Protein AF-A0A9P6SSC7-F1 (afdb_monomer_lite)

Sequence (76 aa):
MAHLAETDPKAGIMFLNGCEFWDTKPKNFEDPWFKSFLKNYRYLSKDELPPGTEFGITYRTISINTPKYLAYLLEK

Secondary structure (DSSP, 8-state):
-HHHHHH-GGG-EEEEEEEEEESS--TT-PPPTTTTTSEEEEEPPGGGSPTT-SEEEEEEEEEE-HHHHHHHHH--

Foldseek 3Di:
DVVCQVPPVLLQKHKDKDKDFDLDDDPDDDDDPCQVVFAPWDWDDPVRDDPSTPTMIITIDMDHPVVSNVVVVVVD

pLDDT: mean 88.68, std 7.17, range [59.88, 95.25]

Radius of gyration: 16.02 Å; chains: 1; bounding box: 38×23×43 Å

Structure (mmCIF, N/CA/C/O backbone):
data_AF-A0A9P6SSC7-F1
#
_entry.id   AF-A0A9P6SSC7-F1
#
loop_
_atom_site.group_PDB
_atom_site.id
_atom_site.type_symbol
_atom_site.label_atom_id
_atom_site.label_alt_id
_atom_site.label_comp_id
_atom_site.label_asym_id
_atom_site.label_entity_id
_atom_site.label_seq_id
_atom_site.pdbx_PDB_ins_code
_atom_site.Cartn_x
_atom_site.Cartn_y
_atom_site.Cartn_z
_atom_site.occupancy
_atom_site.B_iso_or_equiv
_atom_site.auth_seq_id
_atom_site.auth_comp_id
_atom_site.auth_asym_id
_atom_site.auth_atom_id
_atom_site.pdbx_PDB_model_num
ATOM 1 N N . MET A 1 1 ? -1.036 -4.301 16.257 1.00 59.88 1 MET A N 1
ATOM 2 C CA . MET A 1 1 ? -1.091 -3.361 15.116 1.00 59.88 1 MET A CA 1
ATOM 3 C C . MET A 1 1 ? -1.804 -3.971 13.910 1.00 59.88 1 MET A C 1
ATOM 5 O O . MET A 1 1 ? -2.915 -3.544 13.648 1.00 59.88 1 MET A O 1
ATOM 9 N N . ALA A 1 2 ? -1.260 -5.002 13.241 1.00 65.50 2 ALA A N 1
ATOM 10 C CA . ALA A 1 2 ? -1.909 -5.627 12.071 1.00 65.50 2 ALA A CA 1
ATOM 11 C C . ALA A 1 2 ? -3.340 -6.138 12.347 1.00 65.50 2 ALA A C 1
ATOM 13 O O . ALA A 1 2 ? -4.244 -5.839 11.583 1.00 65.50 2 ALA A O 1
ATOM 14 N N . HIS A 1 3 ? -3.560 -6.802 13.488 1.00 77.81 3 HIS A N 1
ATOM 15 C CA . HIS A 1 3 ? -4.896 -7.253 13.896 1.00 77.81 3 HIS A CA 1
ATOM 16 C C . HIS A 1 3 ? -5.897 -6.097 14.062 1.00 77.81 3 HIS A C 1
ATOM 18 O O . HIS A 1 3 ? -7.012 -6.190 13.574 1.00 77.81 3 HIS A O 1
ATOM 24 N N . LEU A 1 4 ? -5.488 -4.980 14.680 1.00 72.25 4 LEU A N 1
ATOM 25 C CA . LEU A 1 4 ? -6.362 -3.814 14.890 1.00 72.25 4 LEU A CA 1
ATOM 26 C C . LEU A 1 4 ? -6.781 -3.156 13.571 1.00 72.25 4 LEU A C 1
ATOM 28 O O . LEU A 1 4 ? -7.898 -2.672 13.465 1.00 72.25 4 LEU A O 1
ATOM 32 N N . ALA A 1 5 ? -5.907 -3.174 12.562 1.00 70.19 5 ALA A N 1
ATOM 33 C CA . ALA A 1 5 ? -6.239 -2.684 11.227 1.00 70.19 5 ALA A CA 1
ATOM 34 C C . ALA A 1 5 ? -7.319 -3.535 10.526 1.00 70.19 5 ALA A C 1
ATOM 36 O O . ALA A 1 5 ? -7.984 -3.046 9.619 1.00 70.19 5 ALA A O 1
ATOM 37 N N . GLU A 1 6 ? -7.487 -4.800 10.926 1.00 76.25 6 GLU A N 1
ATOM 38 C CA . GLU A 1 6 ? -8.531 -5.706 10.427 1.00 76.25 6 GLU A CA 1
ATOM 39 C C . GLU A 1 6 ? -9.800 -5.684 11.289 1.00 76.25 6 GLU A C 1
ATOM 41 O O . GLU A 1 6 ? -10.894 -5.853 10.755 1.00 76.25 6 GLU A O 1
ATOM 46 N N . THR A 1 7 ? -9.674 -5.491 12.605 1.00 83.94 7 THR A N 1
ATOM 47 C CA . THR A 1 7 ? -10.776 -5.729 13.550 1.00 83.94 7 THR A CA 1
ATOM 48 C C . THR A 1 7 ? -11.358 -4.484 14.202 1.00 83.94 7 THR A C 1
ATOM 50 O O . THR A 1 7 ? -12.493 -4.545 14.670 1.00 83.94 7 THR A O 1
ATOM 53 N N . ASP A 1 8 ? -10.640 -3.357 14.216 1.00 84.06 8 ASP A N 1
ATOM 54 C CA . ASP A 1 8 ? -11.097 -2.143 14.891 1.00 84.06 8 ASP A CA 1
ATOM 55 C C . ASP A 1 8 ? -10.887 -0.880 14.034 1.00 84.06 8 ASP A C 1
ATOM 57 O O . ASP A 1 8 ? -9.855 -0.203 14.119 1.00 84.06 8 ASP A O 1
ATOM 61 N N . PRO A 1 9 ? -11.886 -0.492 13.219 1.00 82.25 9 PRO A N 1
ATOM 62 C CA . PRO A 1 9 ? -11.791 0.713 12.402 1.00 82.25 9 PRO A CA 1
ATOM 63 C C . PRO A 1 9 ? -11.735 2.008 13.234 1.00 82.25 9 PRO A C 1
ATOM 65 O O . PRO A 1 9 ? -11.367 3.061 12.693 1.00 82.25 9 PRO A O 1
ATOM 68 N N . LYS A 1 10 ? -12.079 1.982 14.534 1.00 86.31 10 LYS A N 1
ATOM 69 C CA . LYS A 1 10 ? -11.962 3.150 15.422 1.00 86.31 10 LYS A CA 1
ATOM 70 C C . LYS A 1 10 ? -10.513 3.424 15.803 1.00 86.31 10 LYS A C 1
ATOM 72 O O . LYS A 1 10 ? -10.175 4.589 15.962 1.00 86.31 10 LYS A O 1
ATOM 77 N N . ALA A 1 11 ? -9.646 2.411 15.792 1.00 87.25 11 ALA A N 1
ATOM 78 C CA . ALA A 1 11 ? -8.208 2.598 15.974 1.00 87.25 11 ALA A CA 1
ATOM 79 C C . ALA A 1 11 ? -7.569 3.471 14.872 1.00 87.25 11 ALA A C 1
ATOM 81 O O . ALA A 1 11 ? -6.471 3.982 15.048 1.00 87.25 11 ALA A O 1
ATOM 82 N N . GLY A 1 12 ? -8.224 3.668 13.720 1.00 90.50 12 GLY A N 1
ATOM 83 C CA . GLY A 1 12 ? -7.683 4.525 12.659 1.00 90.50 12 GLY A CA 1
ATOM 84 C C . GLY A 1 12 ? -6.419 3.971 12.001 1.00 90.50 12 GLY A C 1
ATOM 85 O O . GLY A 1 12 ? -5.632 4.738 11.453 1.00 90.50 12 GLY A O 1
ATOM 86 N N . ILE A 1 13 ? -6.225 2.653 12.058 1.00 91.88 13 ILE A N 1
ATOM 87 C CA . ILE A 1 13 ? -5.136 1.947 11.384 1.00 91.88 13 ILE A CA 1
ATOM 88 C C . ILE A 1 13 ? -5.696 1.334 10.100 1.00 91.88 13 ILE A C 1
ATOM 90 O O . ILE A 1 13 ? -6.756 0.715 10.122 1.00 91.88 13 ILE A O 1
ATOM 94 N N . MET A 1 14 ? -4.983 1.482 8.988 1.00 90.88 14 MET A N 1
ATOM 95 C CA . MET A 1 14 ? -5.369 0.928 7.688 1.00 90.88 14 MET A CA 1
ATOM 96 C C . MET A 1 14 ? -4.200 0.206 7.026 1.00 90.88 14 MET A C 1
ATOM 98 O O . MET A 1 14 ? -3.051 0.611 7.188 1.00 90.88 14 MET A O 1
ATOM 102 N N . PHE A 1 15 ? -4.491 -0.836 6.247 1.00 91.38 15 PHE A N 1
ATOM 103 C CA . PHE A 1 15 ? -3.500 -1.454 5.367 1.00 91.38 15 PHE A CA 1
ATOM 104 C C . PHE A 1 15 ? -3.348 -0.662 4.070 1.00 91.38 15 PHE A C 1
ATOM 106 O O . PHE A 1 15 ? -4.333 -0.206 3.494 1.00 91.38 15 PHE A O 1
ATOM 113 N N . LEU A 1 16 ? -2.116 -0.566 3.583 1.00 92.88 16 LEU A N 1
ATOM 114 C CA . LEU A 1 16 ? -1.789 -0.004 2.276 1.00 92.88 16 LEU A CA 1
ATOM 115 C C . LEU A 1 16 ? -0.577 -0.712 1.670 1.00 92.88 16 LEU A C 1
ATOM 117 O O . LEU A 1 16 ? 0.200 -1.358 2.377 1.00 92.88 16 LEU A O 1
ATOM 121 N N . ASN A 1 17 ? -0.414 -0.570 0.358 1.00 93.19 17 ASN A N 1
ATOM 122 C CA . ASN A 1 17 ? 0.813 -0.971 -0.317 1.00 93.19 17 ASN A CA 1
ATOM 123 C C . ASN A 1 17 ? 1.791 0.204 -0.279 1.00 93.19 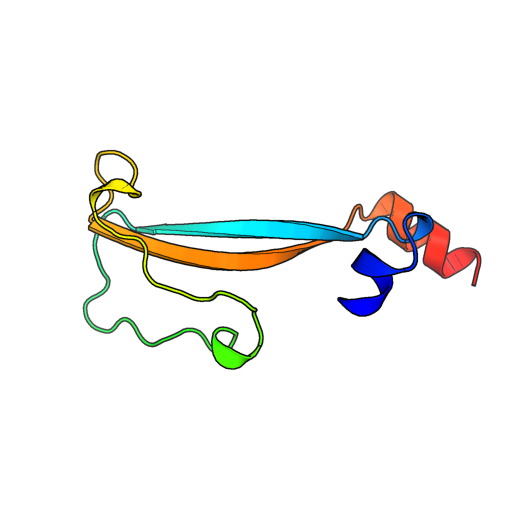17 ASN A C 1
ATOM 125 O O . ASN A 1 17 ? 1.478 1.287 -0.771 1.00 93.19 17 ASN A O 1
ATOM 129 N N . GLY A 1 18 ? 2.945 -0.013 0.344 1.00 92.25 18 GLY A N 1
ATOM 130 C CA . GLY A 1 18 ? 4.089 0.879 0.246 1.00 92.25 18 GLY A CA 1
ATOM 131 C C . GLY A 1 18 ? 4.896 0.539 -1.000 1.00 92.25 18 GLY A C 1
ATOM 132 O O . GLY A 1 18 ? 5.021 -0.637 -1.357 1.00 92.25 18 GLY A O 1
ATOM 133 N N . CYS A 1 19 ? 5.434 1.567 -1.646 1.00 92.81 19 CYS A N 1
ATOM 134 C CA . CYS A 1 19 ? 6.405 1.429 -2.720 1.00 92.81 19 CYS A CA 1
ATOM 135 C C . CYS A 1 19 ? 7.583 2.356 -2.431 1.00 92.81 19 CYS A C 1
ATOM 137 O O . CYS A 1 19 ? 7.383 3.509 -2.051 1.00 92.81 19 CYS A O 1
ATOM 139 N N . GLU A 1 20 ? 8.792 1.852 -2.636 1.00 91.44 20 GLU A N 1
ATOM 140 C CA . GLU A 1 20 ? 10.018 2.642 -2.579 1.00 91.44 20 GLU A CA 1
ATOM 141 C C . GLU A 1 20 ? 10.739 2.511 -3.917 1.00 91.44 20 GLU A C 1
ATOM 143 O O . GLU A 1 20 ? 10.802 1.419 -4.490 1.00 91.44 20 GLU A O 1
ATOM 148 N N . PHE A 1 21 ? 11.250 3.635 -4.413 1.00 92.94 21 PHE A N 1
ATOM 149 C CA . PHE A 1 21 ? 11.835 3.769 -5.741 1.00 92.94 21 PHE A CA 1
ATOM 150 C C . PHE A 1 21 ? 13.216 4.407 -5.637 1.00 92.94 21 PHE A C 1
ATOM 152 O O . PHE A 1 21 ? 13.427 5.320 -4.837 1.00 92.94 21 PHE A O 1
ATOM 159 N N . TRP A 1 22 ? 14.135 3.946 -6.478 1.00 91.56 22 TRP A N 1
ATOM 160 C CA . TRP A 1 22 ? 15.478 4.489 -6.609 1.00 91.56 22 TRP A CA 1
ATOM 161 C C . TRP A 1 22 ? 15.805 4.703 -8.083 1.00 91.56 22 TRP A C 1
ATOM 163 O O . TRP A 1 22 ? 15.710 3.772 -8.888 1.00 91.56 22 TRP A O 1
ATOM 173 N N . ASP A 1 23 ? 16.249 5.916 -8.413 1.00 90.88 23 ASP A N 1
ATOM 174 C CA . ASP A 1 23 ? 16.714 6.260 -9.761 1.00 90.88 23 ASP A CA 1
ATOM 175 C C . ASP A 1 23 ? 17.883 5.376 -10.192 1.00 90.88 23 ASP A C 1
ATOM 177 O O . ASP A 1 23 ? 17.947 4.985 -11.346 1.00 90.88 23 ASP A O 1
ATOM 181 N N . THR A 1 24 ? 18.749 4.981 -9.253 1.00 88.62 24 THR A N 1
ATOM 182 C CA . THR A 1 24 ? 19.848 4.041 -9.499 1.00 88.62 24 THR A CA 1
ATOM 183 C C . THR A 1 24 ? 19.870 2.946 -8.447 1.00 88.62 24 THR A C 1
ATOM 185 O O . THR A 1 24 ? 19.810 3.218 -7.245 1.00 88.62 24 THR A O 1
ATOM 188 N N . LYS A 1 25 ? 20.005 1.687 -8.884 1.00 84.94 25 LYS A N 1
ATOM 189 C CA . LYS A 1 25 ? 20.109 0.554 -7.959 1.00 84.94 25 LYS A CA 1
ATOM 190 C C . LYS A 1 25 ? 21.403 0.667 -7.138 1.00 84.94 25 LYS A C 1
ATOM 192 O O . LYS A 1 25 ? 22.490 0.676 -7.723 1.00 84.94 25 LYS A O 1
ATOM 197 N N . PRO A 1 26 ? 21.339 0.694 -5.796 1.00 84.00 26 PRO A N 1
ATOM 198 C CA . PRO A 1 26 ? 22.549 0.705 -4.987 1.00 84.00 26 PRO A CA 1
ATOM 199 C C . PRO A 1 26 ? 23.340 -0.594 -5.194 1.00 84.00 26 PRO A C 1
ATOM 201 O O . PRO A 1 26 ? 22.778 -1.690 -5.221 1.00 84.00 26 PRO A O 1
ATOM 204 N N . LYS A 1 27 ? 24.665 -0.465 -5.352 1.00 83.06 27 LYS A N 1
ATOM 205 C CA . LYS A 1 27 ? 25.569 -1.580 -5.703 1.00 83.06 27 LYS A CA 1
ATOM 206 C C . LYS A 1 27 ? 25.511 -2.743 -4.709 1.00 83.06 27 LYS A C 1
ATOM 208 O O . LYS A 1 27 ? 25.586 -3.892 -5.125 1.00 83.06 27 LYS A O 1
ATOM 213 N N . ASN A 1 28 ? 25.318 -2.432 -3.430 1.00 84.56 28 ASN A N 1
ATOM 214 C CA . ASN A 1 28 ? 25.223 -3.401 -2.340 1.00 84.56 28 ASN A CA 1
ATOM 215 C C . ASN A 1 28 ? 23.835 -3.321 -1.696 1.00 84.56 28 ASN A C 1
ATOM 217 O O . ASN A 1 28 ? 23.720 -3.060 -0.503 1.00 84.56 28 ASN A O 1
ATOM 221 N N . PHE A 1 29 ? 22.771 -3.444 -2.497 1.00 83.50 29 PHE A N 1
ATOM 222 C CA . PHE A 1 29 ? 21.428 -3.513 -1.929 1.00 83.50 29 PHE A CA 1
ATOM 223 C C . PHE A 1 29 ? 21.286 -4.797 -1.109 1.00 83.50 29 PHE A C 1
ATOM 225 O O . PHE A 1 29 ? 21.227 -5.892 -1.670 1.00 83.50 29 PHE A O 1
ATOM 232 N N . GLU A 1 30 ? 21.219 -4.646 0.206 1.00 86.50 30 GLU A N 1
ATOM 233 C CA . GLU A 1 30 ? 20.815 -5.706 1.117 1.00 86.50 30 GLU A CA 1
ATOM 234 C C . GLU A 1 30 ? 19.313 -5.608 1.351 1.00 86.50 30 GLU A C 1
ATOM 236 O O . GLU A 1 30 ? 18.747 -4.514 1.435 1.00 86.50 30 GLU A O 1
ATOM 241 N N . ASP A 1 31 ? 18.656 -6.762 1.441 1.00 85.75 31 ASP A N 1
ATOM 242 C CA . ASP A 1 31 ? 17.249 -6.777 1.796 1.00 85.75 31 ASP A CA 1
ATOM 243 C C . ASP A 1 31 ? 17.048 -6.084 3.156 1.00 85.75 31 ASP A C 1
ATOM 245 O O . ASP A 1 31 ? 17.763 -6.381 4.118 1.00 85.75 31 ASP A O 1
ATOM 249 N N . PRO A 1 32 ? 16.067 -5.176 3.272 1.00 87.00 32 PRO A N 1
ATOM 250 C CA . PRO A 1 32 ? 15.844 -4.447 4.504 1.00 87.00 32 PRO A CA 1
ATOM 251 C C . PRO A 1 32 ? 15.387 -5.396 5.612 1.00 87.00 32 PRO A C 1
ATOM 253 O O . PRO A 1 32 ? 14.669 -6.369 5.370 1.00 87.00 32 PRO A O 1
ATOM 256 N N . TRP A 1 33 ? 15.723 -5.058 6.857 1.00 89.19 33 TRP A N 1
ATOM 257 C CA . TRP A 1 33 ? 15.390 -5.853 8.047 1.00 89.19 33 TRP A CA 1
ATOM 258 C C . TRP A 1 33 ? 13.891 -6.192 8.169 1.00 89.19 33 TRP A C 1
ATOM 260 O O . TRP A 1 33 ? 13.522 -7.219 8.737 1.00 89.19 33 TRP A O 1
ATOM 270 N N . PHE A 1 34 ? 13.014 -5.351 7.615 1.00 87.31 34 PHE A N 1
ATOM 271 C CA . PHE A 1 34 ? 11.564 -5.525 7.659 1.00 87.31 34 PHE A CA 1
ATOM 272 C C . PHE A 1 34 ? 11.003 -6.447 6.565 1.00 87.31 34 PHE A C 1
ATOM 274 O O . PHE A 1 34 ? 9.812 -6.766 6.610 1.00 87.31 34 PHE A O 1
ATOM 281 N N . LYS A 1 35 ? 11.819 -6.903 5.603 1.00 88.62 35 LYS A N 1
ATOM 282 C CA . LYS A 1 35 ? 11.391 -7.774 4.493 1.00 88.62 35 LYS A CA 1
ATOM 283 C C . LYS A 1 35 ? 10.620 -9.000 4.976 1.00 88.62 35 LYS A C 1
ATOM 285 O O . LYS A 1 35 ? 9.597 -9.346 4.399 1.00 88.62 35 LYS A O 1
ATOM 290 N N . SER A 1 36 ? 11.105 -9.643 6.035 1.00 88.44 36 SER A N 1
ATOM 291 C CA . SER A 1 36 ? 10.510 -10.875 6.566 1.00 88.44 36 SER A CA 1
ATOM 292 C C . SER A 1 36 ? 9.233 -10.631 7.374 1.00 88.44 36 SER A C 1
ATOM 294 O O . SER A 1 36 ? 8.452 -11.555 7.583 1.00 88.44 36 SER A O 1
ATOM 296 N N . PHE A 1 37 ? 9.024 -9.403 7.855 1.00 87.62 37 PHE A N 1
ATOM 297 C CA . PHE A 1 37 ? 7.867 -9.037 8.672 1.00 87.62 37 PHE A CA 1
ATOM 298 C C . PHE A 1 37 ? 6.713 -8.486 7.829 1.00 87.62 37 PHE A C 1
ATOM 300 O O . PHE A 1 37 ? 5.543 -8.766 8.105 1.00 87.62 37 PHE A O 1
ATOM 307 N N . LEU A 1 38 ? 7.028 -7.698 6.798 1.00 89.31 38 LEU A N 1
ATOM 308 C CA . LEU A 1 38 ? 6.025 -7.116 5.919 1.00 89.31 38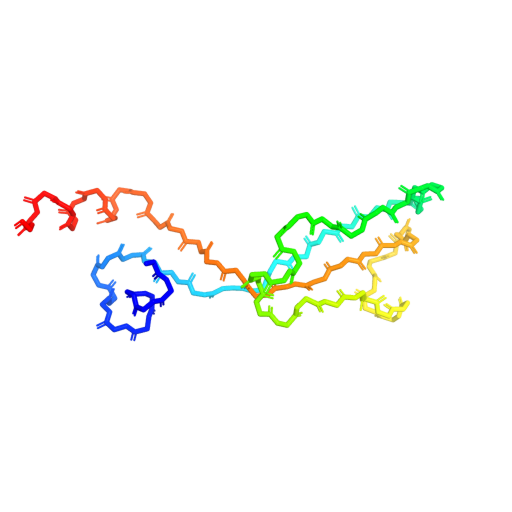 LEU A CA 1
ATOM 309 C C . LEU A 1 38 ? 5.544 -8.144 4.898 1.00 89.31 38 LEU A C 1
ATOM 311 O O . LEU A 1 38 ? 6.319 -8.791 4.197 1.00 89.31 38 LEU A O 1
ATOM 315 N N . LYS A 1 39 ? 4.222 -8.280 4.796 1.00 89.19 39 LYS A N 1
ATOM 316 C CA . LYS A 1 39 ? 3.611 -9.192 3.827 1.00 89.19 39 LYS A CA 1
ATOM 317 C C . LYS A 1 39 ? 3.830 -8.668 2.409 1.00 89.19 39 LYS A C 1
ATOM 319 O O . LYS A 1 39 ? 3.885 -7.461 2.189 1.00 89.19 39 LYS A O 1
ATOM 324 N N . ASN A 1 40 ? 3.872 -9.578 1.440 1.00 92.50 40 ASN A N 1
ATOM 325 C CA . ASN A 1 40 ? 3.971 -9.262 0.010 1.00 92.50 40 ASN A CA 1
ATOM 326 C C . ASN A 1 40 ? 5.201 -8.419 -0.370 1.00 92.50 40 ASN A C 1
ATOM 328 O O . ASN A 1 40 ? 5.151 -7.710 -1.372 1.00 92.50 40 ASN A O 1
ATOM 332 N N . TYR A 1 41 ? 6.286 -8.488 0.411 1.00 93.44 41 TYR A N 1
ATOM 333 C CA . TYR A 1 41 ? 7.543 -7.862 0.022 1.00 93.44 41 TYR A CA 1
ATOM 334 C C . TYR A 1 41 ? 8.056 -8.486 -1.278 1.00 93.44 41 TYR A C 1
ATOM 336 O O . TYR A 1 41 ? 8.276 -9.698 -1.349 1.00 93.44 41 TYR A O 1
ATOM 344 N N . ARG A 1 42 ? 8.287 -7.659 -2.296 1.00 94.25 42 ARG A N 1
ATOM 345 C CA . ARG A 1 42 ? 8.910 -8.074 -3.555 1.00 94.25 42 ARG A CA 1
ATOM 346 C C . ARG A 1 42 ? 9.573 -6.901 -4.263 1.00 94.25 42 ARG A C 1
ATOM 348 O O . ARG A 1 42 ? 9.236 -5.742 -4.029 1.00 94.25 42 ARG A O 1
ATOM 355 N N . TYR A 1 43 ? 10.457 -7.231 -5.193 1.00 93.56 43 TYR A N 1
ATOM 356 C CA . TYR A 1 43 ? 10.945 -6.280 -6.184 1.00 93.56 43 TYR A CA 1
ATOM 357 C C . TYR A 1 43 ? 9.847 -5.974 -7.214 1.00 93.56 43 TYR A C 1
ATOM 359 O O . TYR A 1 43 ? 9.027 -6.839 -7.547 1.00 93.56 43 TYR A O 1
ATOM 367 N N . LEU A 1 44 ? 9.824 -4.734 -7.694 1.00 93.62 44 LEU A N 1
ATOM 368 C CA . LEU A 1 44 ? 8.960 -4.305 -8.789 1.00 93.62 44 LEU A CA 1
ATOM 369 C C . LEU A 1 44 ? 9.580 -4.697 -10.133 1.00 93.62 44 LEU A C 1
ATOM 371 O O . LEU A 1 44 ? 10.799 -4.642 -10.312 1.00 93.62 44 LEU A O 1
ATOM 375 N N . SER A 1 45 ? 8.733 -5.107 -11.073 1.00 93.19 45 SER A N 1
ATOM 376 C CA . SER A 1 45 ? 9.146 -5.365 -12.457 1.00 93.19 45 SER A CA 1
ATOM 377 C C . SER A 1 45 ? 9.366 -4.044 -13.189 1.00 93.19 45 SER A C 1
ATOM 379 O O . SER A 1 45 ? 8.803 -3.026 -12.794 1.00 93.19 45 SER A O 1
ATOM 381 N N . LYS A 1 46 ? 10.135 -4.046 -14.286 1.00 89.00 46 LYS A N 1
ATOM 382 C CA . LYS A 1 46 ? 10.413 -2.818 -15.056 1.00 89.00 46 LYS A CA 1
ATOM 383 C C . LYS A 1 46 ? 9.144 -2.086 -15.509 1.00 89.00 46 LYS A C 1
ATOM 385 O O . LYS A 1 46 ? 9.131 -0.865 -15.487 1.00 89.00 46 LYS A O 1
ATOM 390 N N . ASP A 1 47 ? 8.087 -2.817 -15.856 1.00 92.38 47 ASP A N 1
ATOM 391 C CA . ASP A 1 47 ? 6.7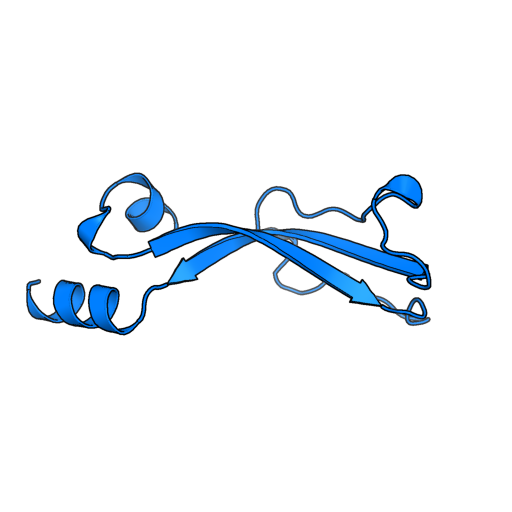97 -2.256 -16.286 1.00 92.38 47 ASP A CA 1
ATOM 392 C C . ASP A 1 47 ? 6.000 -1.588 -15.151 1.00 92.38 47 ASP A C 1
ATOM 394 O O . ASP A 1 47 ? 5.085 -0.811 -15.406 1.00 92.38 47 ASP A O 1
ATOM 398 N N . GLU A 1 48 ? 6.331 -1.888 -13.894 1.00 91.94 48 GLU A N 1
ATOM 399 C CA . GLU A 1 48 ? 5.695 -1.301 -12.708 1.00 91.94 48 GLU A CA 1
ATOM 400 C C . GLU A 1 48 ? 6.466 -0.082 -12.181 1.00 91.94 48 GLU A C 1
ATOM 402 O O . GLU A 1 48 ? 6.006 0.591 -11.255 1.00 91.94 48 GLU A O 1
ATOM 407 N N . LEU A 1 49 ? 7.657 0.182 -12.728 1.00 93.50 49 LEU A N 1
ATOM 408 C CA . LEU A 1 49 ? 8.498 1.292 -12.309 1.00 93.50 49 LEU A CA 1
ATOM 409 C C . LEU A 1 49 ? 8.064 2.591 -13.003 1.00 93.50 49 LEU A C 1
ATOM 411 O O . LEU A 1 49 ? 7.793 2.597 -14.207 1.00 93.50 49 LEU A O 1
ATOM 415 N N . PRO A 1 50 ? 8.043 3.716 -12.271 1.00 91.25 50 PRO A N 1
ATOM 416 C CA . PRO A 1 50 ? 7.919 5.029 -12.878 1.00 91.25 50 PRO A CA 1
ATOM 417 C C . PRO A 1 50 ? 9.052 5.300 -13.885 1.00 91.25 50 PRO A C 1
ATOM 419 O O . PRO A 1 50 ? 10.152 4.750 -13.758 1.00 91.25 50 PRO A O 1
ATOM 422 N N . PRO A 1 51 ? 8.833 6.189 -14.868 1.00 91.19 51 PRO A N 1
ATOM 423 C CA . PRO A 1 51 ? 9.881 6.593 -15.797 1.00 91.19 51 PRO A CA 1
ATOM 424 C C . PRO A 1 51 ? 11.094 7.170 -15.055 1.00 91.19 51 PRO A C 1
ATOM 426 O O . PRO A 1 51 ? 10.938 8.035 -14.198 1.00 91.19 51 PRO A O 1
ATOM 429 N N . GLY A 1 52 ? 12.299 6.720 -15.414 1.00 88.06 52 GLY A N 1
ATOM 430 C CA . GLY A 1 52 ? 13.553 7.184 -14.803 1.00 88.06 52 GLY A CA 1
ATOM 431 C C . GLY A 1 52 ? 13.990 6.413 -13.555 1.00 88.06 52 GLY A C 1
ATOM 432 O O . GLY A 1 52 ? 15.090 6.638 -13.069 1.00 88.06 52 GLY A O 1
ATOM 433 N N . THR A 1 53 ? 13.184 5.464 -13.073 1.00 92.12 53 THR A N 1
ATOM 434 C CA . THR A 1 53 ? 13.528 4.611 -11.931 1.00 92.12 53 THR A CA 1
ATOM 435 C C . THR A 1 53 ? 14.164 3.296 -12.395 1.00 92.12 53 THR A C 1
ATOM 437 O O . THR A 1 53 ? 13.566 2.547 -13.166 1.00 92.12 53 THR A O 1
ATOM 440 N N . GLU A 1 54 ? 15.359 2.969 -11.897 1.00 91.62 54 GLU A N 1
ATOM 441 C CA . GLU A 1 54 ? 16.036 1.698 -12.203 1.00 91.62 54 GLU A CA 1
ATOM 442 C C . GLU A 1 54 ? 15.649 0.556 -11.254 1.00 91.62 54 GLU A C 1
ATOM 444 O O . GLU A 1 54 ? 15.801 -0.622 -11.596 1.00 91.62 54 GLU A O 1
ATOM 449 N N . PHE A 1 55 ? 15.178 0.877 -10.047 1.00 92.06 55 PHE A N 1
ATOM 450 C CA . PHE A 1 55 ? 14.915 -0.117 -9.016 1.00 92.06 55 PHE A CA 1
ATOM 451 C C . PHE A 1 55 ? 13.774 0.294 -8.087 1.00 92.06 55 PHE A C 1
ATOM 453 O O . PHE A 1 55 ? 13.635 1.458 -7.724 1.00 92.06 55 PHE A O 1
ATOM 460 N N . GLY A 1 56 ? 12.980 -0.680 -7.651 1.00 93.25 56 GLY A N 1
ATOM 461 C CA . GLY A 1 56 ? 11.923 -0.435 -6.684 1.00 93.25 56 GLY A CA 1
ATOM 462 C C . GLY A 1 56 ? 11.466 -1.699 -5.976 1.00 93.25 56 GLY A C 1
ATOM 463 O O . GLY A 1 56 ? 11.643 -2.819 -6.468 1.00 93.25 56 GLY A O 1
ATOM 464 N N . ILE A 1 57 ? 10.871 -1.504 -4.806 1.00 94.31 57 ILE A N 1
ATOM 465 C CA . ILE A 1 57 ? 10.285 -2.559 -3.981 1.00 94.31 57 ILE A CA 1
ATOM 466 C C . ILE A 1 57 ? 8.858 -2.179 -3.618 1.00 94.31 57 ILE A C 1
ATOM 468 O O . ILE A 1 57 ? 8.521 -1.001 -3.511 1.00 94.31 57 ILE A O 1
ATOM 472 N N . THR A 1 58 ? 8.025 -3.185 -3.391 1.00 95.25 58 THR A N 1
ATOM 473 C CA . THR A 1 58 ? 6.686 -3.002 -2.838 1.00 95.25 58 THR A CA 1
ATOM 474 C C . THR A 1 58 ? 6.440 -3.988 -1.714 1.00 95.25 58 THR A C 1
ATOM 476 O O . THR A 1 58 ? 7.002 -5.084 -1.696 1.00 95.25 58 THR A O 1
ATOM 479 N N . TYR A 1 59 ? 5.625 -3.578 -0.753 1.00 95.19 59 TYR A N 1
ATOM 480 C CA . TYR A 1 59 ? 5.257 -4.372 0.408 1.00 95.19 59 TYR A CA 1
ATOM 481 C C . TYR A 1 59 ? 3.926 -3.888 0.980 1.00 95.19 59 TYR A C 1
ATOM 483 O O . TYR A 1 59 ? 3.530 -2.733 0.826 1.00 95.19 59 TYR A O 1
ATOM 491 N N . ARG A 1 60 ? 3.231 -4.769 1.696 1.00 94.06 60 ARG A N 1
ATOM 492 C CA . ARG A 1 60 ? 2.005 -4.427 2.414 1.00 94.06 60 ARG A CA 1
ATOM 493 C C . ARG A 1 60 ? 2.354 -3.961 3.823 1.00 94.06 60 ARG A C 1
ATOM 495 O O . ARG A 1 60 ? 2.861 -4.737 4.633 1.00 94.06 60 ARG A O 1
ATOM 502 N N . THR A 1 61 ? 2.041 -2.705 4.113 1.00 93.12 61 THR A N 1
ATOM 503 C CA . THR A 1 61 ? 2.290 -2.049 5.401 1.00 93.12 61 THR A CA 1
ATOM 504 C C . THR A 1 61 ? 0.989 -1.514 6.004 1.00 93.12 61 THR A C 1
ATOM 506 O O . THR A 1 61 ? -0.104 -1.748 5.477 1.00 93.12 61 THR A O 1
ATOM 509 N N . ILE A 1 62 ? 1.100 -0.825 7.135 1.00 91.62 62 ILE A N 1
ATOM 510 C CA . ILE A 1 62 ? 0.010 -0.114 7.793 1.00 91.62 62 ILE A CA 1
ATOM 511 C C . ILE A 1 62 ? 0.297 1.387 7.826 1.00 91.62 62 ILE A C 1
ATOM 513 O O . ILE A 1 62 ? 1.445 1.807 7.947 1.00 91.62 62 ILE A O 1
ATOM 517 N N . SER A 1 63 ? -0.757 2.189 7.760 1.00 92.44 63 SER A N 1
ATOM 518 C CA . SER A 1 63 ? -0.727 3.618 8.053 1.00 92.44 63 SER A CA 1
ATOM 519 C C . SER A 1 63 ? -1.657 3.890 9.225 1.00 92.44 63 SER A C 1
ATOM 521 O O . SER A 1 63 ? -2.681 3.220 9.385 1.00 92.44 63 SER A O 1
ATOM 523 N N . ILE A 1 64 ? -1.275 4.846 10.064 1.00 93.31 64 ILE A N 1
ATOM 524 C CA . ILE A 1 64 ? -1.995 5.196 11.282 1.00 93.31 64 ILE A CA 1
ATOM 525 C C . ILE A 1 64 ? -2.449 6.643 11.151 1.00 93.31 64 ILE A C 1
ATOM 527 O O . ILE A 1 64 ? -1.637 7.552 10.988 1.00 93.31 64 ILE A O 1
ATOM 531 N N . ASN A 1 65 ? -3.753 6.866 11.273 1.00 94.38 65 ASN A N 1
ATOM 532 C CA . ASN A 1 65 ? -4.287 8.192 11.525 1.00 94.38 65 ASN A CA 1
ATOM 533 C C . ASN A 1 65 ? -3.986 8.556 12.986 1.00 94.38 65 ASN A C 1
ATOM 535 O O . ASN A 1 65 ? -4.705 8.145 13.897 1.00 94.38 65 ASN A O 1
ATOM 539 N N . THR A 1 66 ? -2.901 9.302 13.198 1.00 94.88 66 THR A N 1
ATOM 540 C CA . THR A 1 66 ? -2.379 9.638 14.529 1.00 94.88 66 THR A CA 1
ATOM 541 C C . THR A 1 66 ? -3.428 10.217 15.485 1.00 94.88 66 THR A C 1
ATOM 543 O O . THR A 1 66 ? -3.580 9.642 16.561 1.00 94.88 66 THR A O 1
ATOM 546 N N . PRO A 1 67 ? -4.188 11.287 15.158 1.00 94.00 67 PRO A N 1
ATOM 547 C CA . PRO A 1 67 ? -5.152 11.838 16.112 1.00 94.00 67 PRO A CA 1
ATOM 548 C C . PRO A 1 67 ? -6.260 10.839 16.467 1.00 94.00 67 PRO A C 1
ATOM 550 O O . PRO A 1 67 ? -6.656 10.752 17.627 1.00 94.00 67 PRO A O 1
ATOM 553 N N . LYS A 1 68 ? -6.715 10.033 15.500 1.00 93.31 68 LYS A N 1
ATOM 554 C CA . LYS A 1 68 ? -7.734 9.005 15.739 1.00 93.31 68 LYS A CA 1
ATOM 555 C C . LYS A 1 68 ? -7.210 7.860 16.611 1.00 93.31 68 LYS A C 1
ATOM 557 O O . LYS A 1 68 ? -7.901 7.430 17.528 1.00 93.31 68 LYS A O 1
ATOM 562 N N . TYR A 1 69 ? -5.987 7.397 16.359 1.00 93.75 69 TYR A N 1
ATOM 563 C CA . TYR A 1 69 ? -5.374 6.332 17.151 1.00 93.75 69 TYR A CA 1
ATOM 564 C C . TYR A 1 69 ? -5.089 6.779 18.589 1.00 93.75 69 TYR A C 1
ATOM 566 O O . TYR A 1 69 ? -5.324 6.015 19.519 1.00 93.75 69 TYR A O 1
ATOM 574 N N . LEU A 1 70 ? -4.648 8.026 18.789 1.00 94.62 70 LEU A N 1
ATOM 575 C CA . LEU A 1 70 ? -4.460 8.587 20.130 1.00 94.62 70 LEU A CA 1
ATOM 576 C C . LEU A 1 70 ? -5.785 8.709 20.893 1.00 94.62 70 LEU A C 1
ATOM 578 O O . LEU A 1 70 ? -5.827 8.344 22.063 1.00 94.62 70 LEU A O 1
ATOM 582 N N . ALA A 1 71 ? -6.867 9.156 20.243 1.00 93.75 71 ALA A N 1
ATOM 583 C CA . ALA A 1 71 ? -8.196 9.179 20.859 1.00 93.75 71 ALA A CA 1
ATOM 584 C C . ALA A 1 71 ? -8.650 7.770 21.279 1.00 93.75 71 ALA A C 1
ATOM 586 O O . ALA A 1 71 ? -9.018 7.562 22.429 1.00 93.75 71 ALA A O 1
ATOM 587 N N . TYR A 1 72 ? -8.501 6.782 20.392 1.00 91.38 72 TYR A N 1
ATOM 588 C CA . TYR A 1 72 ? -8.808 5.382 20.692 1.00 91.38 72 TYR A CA 1
ATOM 589 C C . TYR A 1 72 ? -8.011 4.826 21.886 1.00 91.38 72 TYR A C 1
ATOM 591 O O . TYR A 1 72 ? -8.547 4.055 22.677 1.00 91.38 72 TYR A O 1
ATOM 599 N N . LEU A 1 73 ? -6.736 5.208 22.033 1.00 92.81 73 LEU A N 1
ATOM 600 C CA . LEU A 1 73 ? -5.907 4.793 23.171 1.00 92.81 73 LEU A CA 1
ATOM 601 C C . LEU A 1 73 ? -6.327 5.444 24.495 1.00 92.81 73 LEU A C 1
ATOM 603 O O . LEU A 1 73 ? -6.070 4.858 25.538 1.00 92.81 73 LEU A O 1
ATOM 607 N N . LEU A 1 74 ? -6.936 6.632 24.462 1.00 93.69 74 LEU A N 1
ATOM 608 C CA . LEU A 1 74 ? -7.461 7.315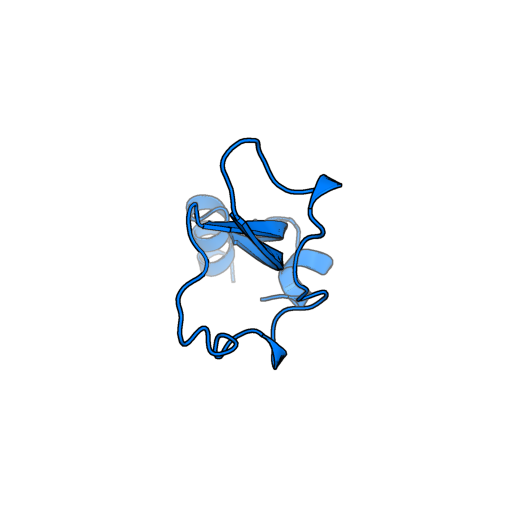 25.650 1.00 93.69 74 LEU A CA 1
ATOM 609 C C . LEU A 1 74 ? -8.825 6.766 26.090 1.00 93.69 74 LEU A C 1
ATOM 611 O O . LEU A 1 74 ? -9.173 6.866 27.261 1.00 93.69 74 LEU A O 1
ATOM 615 N N . GLU A 1 75 ? -9.601 6.218 25.154 1.00 86.75 75 GLU A N 1
ATOM 616 C CA . GLU A 1 75 ? -10.898 5.581 25.421 1.00 86.75 75 GLU A CA 1
ATOM 617 C C . GLU A 1 75 ? -10.771 4.134 25.943 1.00 86.75 75 GLU A C 1
ATOM 619 O O . GLU A 1 75 ? -11.782 3.533 26.315 1.00 86.75 75 GLU A O 1
ATOM 624 N N . LYS A 1 76 ? -9.557 3.568 25.951 1.00 64.56 76 LYS A N 1
ATOM 625 C CA . LYS A 1 76 ? -9.245 2.217 26.441 1.00 64.56 76 LYS A CA 1
ATOM 626 C C . LYS A 1 76 ? -8.696 2.219 27.860 1.00 64.56 76 LYS A C 1
ATOM 628 O O . LYS A 1 76 ? -9.028 1.249 28.576 1.00 64.56 76 LYS A O 1
#

Organism: NCBI:txid101097

=== Feature glossary ===
The record interleaves many kinds of information about one protein. Here is each kind framed as the question it answers.

Q: What does the local fold look like, residue by residue?
A: A 3Di character summarizes, for each residue, the relative orientation of the Cα frame of its nearest spatial neighbor. Because it encodes fold topology rather than chemistry, 3Di alignments detect remote structural similarity that sequence alignment misses.

Q: Which residues are in helices, strands, or loops?
A: Secondary structure is the local, repeating backbone conformation. DSSP classifies it into eight states by reading the hydrogen-bond network: three helix types (H, G, I), two β types (E, B), two non-regular types (T, S), and unstructured coil (-).

Q: How big and how compact is the whole molecule?
A: Three whole-structure scalars: the radius of gyration (RMS distance of Cα from centroid, in Å), the count of Cα–Cα contacts (pairs closer than 8 Å and separated by more than four residues in sequence — i.e. tertiary, not local, contacts), and the bounding-box dimensions. Together they distinguish compact globular folds from extended fibres or disordered chains.

Q: How confident is 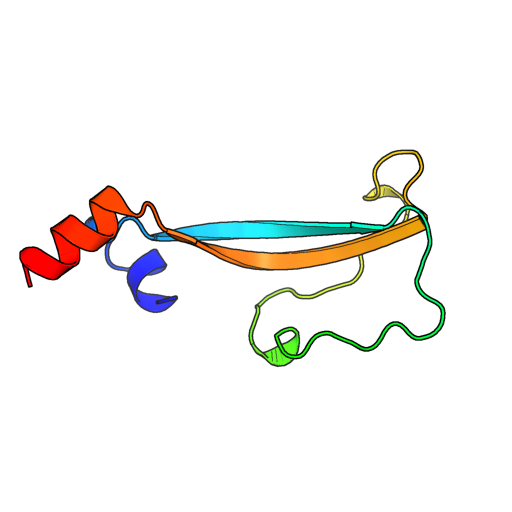the AlphaFold model at each residue?
A: For AlphaFold models, the B-factor field carries pLDDT — the model's own estimate of local accuracy on a 0–100 scale. Regions with pLDDT<50 should be treated as essentially unmodeled; they often correspond to intrinsically disordered segments.

Q: What family and function is it annotated with?
A: Functional annotations link the protein to curated databases. InterPro entries identify conserved domains and families by matching the sequence against member-database signatures (Pfam, PROSITE, CDD, …). Gene Ontology (GO) terms describe molecular function, biological process, and cellular component in a controlled vocabulary. CATH places the structure in a hierarchical fold classification (Class/Architecture/Topology/Homologous-superfamily). The organism is the source species.

Q: What known structures does this most resemble?
A: Nearest PDB neighbors are the top structural matches found by Foldseek when searching this structure against the entire Protein Data Bank. Each hit reports a TM-score (0 to 1; >0.5 almost always implies the same fold) and an E-value. These are *structural* homologs — they may share no detectable sequence similarity.

Q: Which residues are buried vs exposed?
A: Solvent-accessible surface area (SASA) is the area in Å² traced out by the centre of a 1.4 Å probe sphere (a water molecule) rolled over the protein's van der Waals surface (Shrake–Rupley / Lee–Richards construction). Buried residues have near-zero SASA; fully exposed residues can exceed 200 Å². The total SASA scales roughly with the number of surface residues.

Q: What are the backbone torsion angles?
A: φ (phi) and ψ (psi) are the two rotatable backbone dihedrals per residue: φ is the C(i-1)–N–Cα–C torsion, ψ is the N–Cα–C–N(i+1) torsion, both in degrees on (−180°, 180°]. α-helical residues cluster near (−60°, −45°); β-strand residues near (−120°, +130°). A Ramachandran plot is simply a scatter of (φ, ψ) for every residue.

Q: Are the domains correctly placed relative to each other?
A: Predicted aligned error is AlphaFold's pairwise confidence. Unlike pLDDT (per-residue), PAE is per-residue-pair and captures whether two parts of t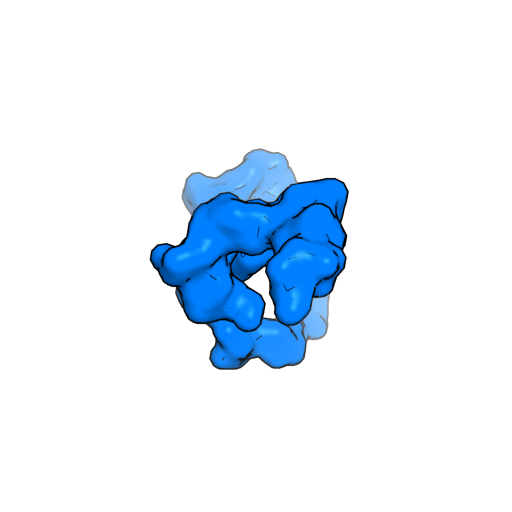he structure are correctly placed relative to each other. Units are ångströms of expected positional error.

Q: What if only a Cα trace is available?
A: P-SEA three-state annotation labels each residue as helix, strand, or coil based purely on the geometry of the Cα trace. It serves as a fallback when the full backbone (and thus DSSP) is unavailable.

Q: What is the amino-acid chain?
A: This is the polypeptide sequence — one letter per residue, N-terminus first. Length ranges from a few dozen residues for small domains to over a thousand for large multi-domain proteins.

Q: What do the rendered images show?
A: The six renders are orthographic views along the three Cartesian axes in both directions. Representation (cartoon, sticks, or surface) and color scheme (sequence-rainbow or by-chain) vary across proteins so the training set covers all the common visualization conventions.

Q: What do the diagnostic plots show?
A: Plot images: a contact map (which residues are close in 3D, as an N×N binary image), a Ramachandran scatter (backbone torsion angles, revealing secondary-structure composition at a glance), and — for AlphaFold structures — a PAE heatmap (pairwise prediction confidence).

Q: How mobile is each atom in the crystal?
A: B-factor (Debye–Waller factor) reflects atomic displacement in the crystal lattice. It is an experimental observable (units Å²), not a prediction; low values mean the atom is pinned down, high values mean it moves or is heterogeneous across the crystal.

Q: Where is each backbone atom in 3D?
A: The mmCIF table is the protein's shape written out atom by atom. For each backbone N, Cα, C, and carbonyl O, it records an (x, y, z) coordinate triple in Å plus the residue type, chain letter, and residue number.